Protein AF-A0A356WRU2-F1 (afdb_monomer)

Sequence (133 aa):
AHRAHASTALIADYFDAGNKMFGYLMQNEVNAVEKVMSDTERPFTAIMGGSKVSTKIELIKNLLDKVDNLILAGGMTYTFAKAGGGKIGDSIVENDKLDLANEIVDLAKEKGVNLVLATDAKLADSFSNDAKT

Foldseek 3Di:
DPDCDCVPHVVCVVDDPVPDDDDPVVVVVVVVVVCLLPPDDPQFEDEDEDQDCVVCVVVLLSVLLPHQEYEYDYQDLVLLCVLVVHDDDPGRYDVVCSVVSVVSVVSSVVSNHHYDGDPDDDDFPDPDPPTDD

pLDDT: mean 92.47, std 5.6, range [65.19, 97.94]

Solvent-accessible surface area (backbone atoms only — not comparable to full-atom values): 8054 Å² total; per-residue (Å²): 117,96,57,88,40,61,95,65,39,56,57,57,73,80,40,58,80,90,75,55,80,77,54,69,70,56,47,51,53,50,52,54,52,47,41,71,71,76,68,66,73,80,84,34,70,47,78,46,72,40,64,52,55,84,88,40,48,69,60,51,60,61,41,52,79,71,33,46,29,40,36,44,35,63,38,27,41,42,24,40,43,40,47,75,72,45,87,60,85,89,57,54,62,54,80,94,42,25,70,58,37,48,52,52,54,51,51,26,57,77,62,66,23,49,73,41,68,77,91,73,78,92,61,55,82,49,101,54,96,85,43,61,105

Secondary structure (DSSP, 8-state):
--S--IIIIIHHHTS-TTS----HHHHHHHHHHHHHHH--PSSPEEEEE-S-SGGGHHHHHHHHTT-SEEEEESTHHHHHHHHTT---TT----GGGHHHHHHHHHHHHHTT-EEE--S-----SSSSTT---

Nearest PDB structures (foldseek):
  1php-assembly1_A  TM=9.782E-01  e=1.259E-11  Geobacillus stearothermophilus
  3q3v-assembly2_B  TM=9.686E-01  e=3.563E-11  Campylobacter jejuni subsp. jejuni NCTC 11168 = ATCC 700819
  3q3v-assembly1_A  TM=9.732E-01  e=1.008E-10  Campylobacter jejuni subsp. jejuni NCTC 11168 = ATCC 700819
  7zy7-assembly2_B  TM=9.602E-01  e=1.225E-10  Chlamydomonas reinhardtii
  4fey-assembly1_A  TM=9.456E-01  e=7.088E-10  Francisella tularensis subsp. tularensis SCHU S4

Structure (mmCIF, N/CA/C/O backbone):
data_AF-A0A356WRU2-F1
#
_entry.id   AF-A0A356WRU2-F1
#
loop_
_atom_site.group_PDB
_atom_site.id
_atom_site.type_symbol
_atom_site.label_atom_id
_atom_site.label_alt_id
_atom_site.label_comp_id
_atom_site.label_asym_id
_atom_site.label_entity_id
_atom_site.label_seq_id
_atom_site.pdbx_PDB_ins_code
_atom_site.Cartn_x
_atom_site.Cartn_y
_atom_site.Cartn_z
_atom_site.occupancy
_atom_site.B_iso_or_equiv
_atom_site.auth_seq_id
_atom_site.auth_comp_id
_atom_site.auth_asym_id
_atom_site.auth_atom_id
_atom_site.pdbx_PDB_model_num
ATOM 1 N N . ALA A 1 1 ? -2.884 -1.754 21.180 1.00 66.44 1 ALA A N 1
ATOM 2 C CA . ALA A 1 1 ? -3.802 -1.708 20.023 1.00 66.44 1 ALA A CA 1
ATOM 3 C C . ALA A 1 1 ? -3.688 -2.968 19.161 1.00 66.44 1 ALA A C 1
ATOM 5 O O . ALA A 1 1 ? -4.571 -3.795 19.284 1.00 66.44 1 ALA A O 1
ATOM 6 N N . HIS A 1 2 ? -2.622 -3.193 18.370 1.00 80.12 2 HIS A N 1
ATOM 7 C CA . HIS A 1 2 ? -2.544 -4.399 17.507 1.00 80.12 2 HIS A CA 1
ATOM 8 C C . HIS A 1 2 ? -1.871 -5.639 18.139 1.00 80.12 2 HIS A C 1
ATOM 10 O O . HIS A 1 2 ? -1.966 -6.729 17.586 1.00 80.12 2 HIS A O 1
ATOM 16 N N . ARG A 1 3 ? -1.171 -5.493 19.277 1.00 81.38 3 ARG A N 1
ATOM 17 C CA . ARG A 1 3 ? -0.520 -6.605 19.999 1.00 81.38 3 ARG A CA 1
ATOM 18 C C . ARG A 1 3 ? -1.076 -6.750 21.404 1.00 81.38 3 ARG A C 1
ATOM 20 O O . ARG A 1 3 ? -1.283 -5.748 22.090 1.00 81.38 3 ARG A O 1
ATOM 27 N N . ALA A 1 4 ? -1.233 -7.993 21.843 1.00 90.25 4 ALA A N 1
ATOM 28 C CA . ALA A 1 4 ? -1.711 -8.337 23.176 1.00 90.25 4 ALA A CA 1
ATOM 29 C C . ALA A 1 4 ? -0.576 -8.295 24.219 1.00 90.25 4 ALA A C 1
ATOM 31 O O . ALA A 1 4 ? -0.143 -9.322 24.732 1.00 90.25 4 ALA A O 1
ATOM 32 N N . HIS A 1 5 ? -0.039 -7.105 24.509 1.00 94.25 5 HIS A N 1
ATOM 33 C CA . HIS A 1 5 ? 0.988 -6.933 25.547 1.00 94.25 5 HIS A CA 1
ATOM 34 C C . HIS A 1 5 ? 0.364 -6.656 26.921 1.00 94.25 5 HIS A C 1
ATOM 36 O O . HIS A 1 5 ? -0.691 -6.022 27.009 1.00 94.25 5 HIS A O 1
ATOM 42 N N . ALA A 1 6 ? 1.072 -7.037 27.993 1.00 95.31 6 ALA A N 1
ATOM 43 C CA . ALA A 1 6 ? 0.623 -6.854 29.375 1.00 95.31 6 ALA A CA 1
ATOM 44 C C . ALA A 1 6 ? 0.170 -5.415 29.677 1.00 95.31 6 ALA A C 1
ATOM 46 O O . ALA A 1 6 ? -0.936 -5.212 30.159 1.00 95.31 6 ALA A O 1
ATOM 47 N N . SER A 1 7 ? 0.975 -4.416 29.306 1.00 94.00 7 SER A N 1
ATOM 48 C CA . SER A 1 7 ? 0.726 -2.997 29.598 1.00 94.00 7 SER A CA 1
ATOM 49 C C . SER A 1 7 ? -0.320 -2.308 28.712 1.00 94.00 7 SER A C 1
ATOM 51 O O . SER A 1 7 ? -0.589 -1.131 28.922 1.00 94.00 7 SER A O 1
ATOM 53 N N . THR A 1 8 ? -0.885 -2.985 27.703 1.00 90.44 8 THR A N 1
ATOM 54 C CA . THR A 1 8 ? -1.782 -2.330 26.722 1.00 90.44 8 THR A CA 1
ATOM 55 C C . THR A 1 8 ? -3.066 -3.089 26.411 1.00 90.44 8 THR A C 1
ATOM 57 O O . THR A 1 8 ? -4.031 -2.458 25.993 1.00 90.44 8 THR A O 1
ATOM 60 N N . ALA A 1 9 ? -3.082 -4.413 26.577 1.00 90.56 9 ALA A N 1
ATOM 61 C CA . ALA A 1 9 ? -4.254 -5.249 26.335 1.00 90.56 9 ALA A CA 1
ATOM 62 C C . ALA A 1 9 ? -4.665 -5.977 27.617 1.00 90.56 9 ALA A C 1
ATOM 64 O O . ALA A 1 9 ? -5.745 -5.730 28.133 1.00 90.56 9 ALA A O 1
ATOM 65 N N . LEU A 1 10 ? -3.763 -6.783 28.190 1.00 93.56 10 LEU A N 1
ATOM 66 C CA . LEU A 1 10 ? -4.125 -7.679 29.295 1.00 93.56 10 LEU A CA 1
ATOM 67 C C . LEU A 1 10 ? -4.480 -6.923 30.575 1.00 93.56 10 LEU A C 1
ATOM 69 O O . LEU A 1 10 ? -5.418 -7.299 31.261 1.00 93.56 10 LEU A O 1
ATOM 73 N N . ILE A 1 11 ? -3.766 -5.837 30.900 1.00 94.19 11 ILE A N 1
ATOM 74 C CA . ILE A 1 11 ? -4.083 -5.028 32.084 1.00 94.19 11 ILE A CA 1
ATOM 75 C C . ILE A 1 11 ? -5.511 -4.470 32.032 1.00 94.19 11 ILE A C 1
ATOM 77 O O . ILE A 1 11 ? -6.155 -4.385 33.069 1.00 94.19 11 ILE A O 1
ATOM 81 N N . ALA A 1 12 ? -6.031 -4.152 30.840 1.00 92.81 12 ALA A N 1
ATOM 82 C CA . ALA A 1 12 ? -7.370 -3.597 30.664 1.00 92.81 12 ALA A CA 1
ATOM 83 C C . ALA A 1 12 ? -8.488 -4.619 30.946 1.00 92.81 12 ALA A C 1
ATOM 85 O O . ALA A 1 12 ? -9.616 -4.213 31.228 1.00 92.81 12 ALA A O 1
ATOM 86 N N . ASP A 1 13 ? -8.199 -5.922 30.907 1.00 93.81 13 ASP A N 1
ATOM 87 C CA . ASP A 1 13 ? -9.164 -6.980 31.239 1.00 93.81 13 ASP A CA 1
ATOM 88 C C . ASP A 1 13 ? -9.462 -7.044 32.745 1.00 93.81 13 ASP A C 1
ATOM 90 O O . ASP A 1 13 ? -10.516 -7.530 33.148 1.00 93.81 13 ASP A O 1
ATOM 94 N N . TYR A 1 14 ? -8.572 -6.495 33.579 1.00 96.38 14 TYR A N 1
ATOM 95 C CA . TYR A 1 14 ? -8.721 -6.449 35.038 1.00 96.38 14 TYR A CA 1
ATOM 96 C C . TYR A 1 14 ? -9.478 -5.211 35.544 1.00 96.38 14 TYR A C 1
ATOM 98 O O . TYR A 1 14 ? -9.661 -5.060 36.750 1.00 96.38 14 TYR A O 1
ATOM 106 N N . PHE A 1 15 ? -9.931 -4.336 34.642 1.00 96.38 15 PHE A N 1
ATOM 107 C CA . PHE A 1 15 ? -10.780 -3.189 34.962 1.00 96.38 15 PHE A CA 1
ATOM 108 C C . PHE A 1 15 ? -12.151 -3.360 34.303 1.00 96.38 15 PHE A C 1
ATOM 110 O O . PHE A 1 15 ? -12.268 -3.821 33.157 1.00 96.38 15 PHE A O 1
ATOM 117 N N . ASP A 1 16 ? -13.203 -2.962 35.018 1.00 96.19 16 ASP A N 1
ATOM 118 C CA . ASP A 1 16 ? -14.540 -2.848 34.441 1.00 96.19 16 ASP A CA 1
ATOM 119 C C . ASP A 1 16 ? -14.584 -1.744 33.362 1.00 96.19 16 ASP A C 1
ATOM 121 O O . ASP A 1 16 ? -13.638 -0.977 33.172 1.00 96.19 16 ASP A O 1
ATOM 125 N N . ALA A 1 17 ? -15.680 -1.674 32.604 1.00 92.38 17 ALA A N 1
ATOM 126 C CA . ALA A 1 17 ? -15.803 -0.716 31.504 1.00 92.38 17 ALA A CA 1
ATOM 127 C C . ALA A 1 17 ? -15.797 0.757 31.962 1.00 92.38 17 ALA A C 1
ATOM 129 O O . ALA A 1 17 ? -15.440 1.625 31.173 1.00 92.38 17 ALA A O 1
ATOM 130 N N . GLY A 1 18 ? -16.179 1.042 33.212 1.00 95.44 18 GLY A N 1
ATOM 131 C CA . GLY A 1 18 ? -16.195 2.400 33.763 1.00 95.44 18 GLY A CA 1
ATOM 132 C C . GLY A 1 18 ? -14.822 2.893 34.225 1.00 95.44 18 GLY A C 1
ATOM 133 O O . GLY A 1 18 ? -14.594 4.098 34.268 1.00 95.44 18 GLY A O 1
ATOM 134 N N . ASN A 1 19 ? -13.901 1.976 34.534 1.00 95.94 19 ASN A N 1
ATOM 135 C CA . ASN A 1 19 ? -12.564 2.279 35.049 1.00 95.94 19 ASN A CA 1
ATOM 136 C C . ASN A 1 19 ? -11.446 2.023 34.026 1.00 95.94 19 ASN A C 1
ATOM 138 O O . ASN A 1 19 ? -10.272 1.932 34.389 1.00 95.94 19 ASN A O 1
ATOM 142 N N . LYS A 1 20 ? -11.786 1.928 32.737 1.00 95.31 20 LYS A N 1
ATOM 143 C CA . LYS A 1 20 ? -10.817 1.906 31.638 1.00 95.31 20 LYS A CA 1
ATOM 144 C C . LYS A 1 20 ? -11.294 2.765 30.485 1.00 95.31 20 LYS A C 1
ATOM 146 O O . LYS A 1 20 ? -12.469 2.769 30.136 1.00 95.31 20 LYS A O 1
ATOM 151 N N . MET A 1 21 ? -10.365 3.478 29.867 1.00 93.06 21 MET A N 1
ATOM 152 C CA . MET A 1 21 ? -10.676 4.345 28.741 1.00 93.06 21 MET A CA 1
ATOM 153 C C . MET A 1 21 ? -9.472 4.513 27.832 1.00 93.06 21 MET A C 1
ATOM 155 O O . MET A 1 21 ? -8.321 4.330 28.236 1.00 93.06 21 MET A O 1
ATOM 159 N N . PHE A 1 22 ? -9.749 4.918 26.602 1.00 93.00 22 PHE A N 1
ATOM 160 C CA . PHE A 1 22 ? -8.721 5.443 25.730 1.00 93.00 22 PHE A CA 1
ATOM 161 C C . PHE A 1 22 ? -8.416 6.897 26.081 1.00 93.00 22 PHE A C 1
ATOM 163 O O . PHE A 1 22 ? -9.321 7.701 26.291 1.00 93.00 22 PHE A O 1
ATOM 170 N N . GLY A 1 23 ? -7.130 7.244 26.117 1.00 94.56 23 GLY A N 1
ATOM 171 C CA . GLY A 1 23 ? -6.717 8.644 26.155 1.00 94.56 23 GLY A CA 1
ATOM 172 C C . GLY A 1 23 ? -6.995 9.346 24.822 1.00 94.56 23 GLY A C 1
ATOM 173 O O . GLY A 1 23 ? -7.133 8.695 23.784 1.00 94.56 23 GLY A O 1
ATOM 174 N N . TYR A 1 24 ? -7.002 10.680 24.835 1.00 96.62 24 TYR A N 1
ATOM 175 C CA . TYR A 1 24 ? -7.370 11.501 23.673 1.00 96.62 24 TYR A CA 1
ATOM 176 C C . TYR A 1 24 ? -6.556 11.212 22.409 1.00 96.62 24 TYR A C 1
ATOM 178 O O . TYR A 1 24 ? -7.108 11.203 21.316 1.00 96.62 24 TYR A O 1
ATOM 186 N N . LEU A 1 25 ? -5.253 10.941 22.539 1.00 95.31 25 LEU A N 1
ATOM 187 C CA . LEU A 1 25 ? -4.412 10.646 21.377 1.00 95.31 25 LEU A CA 1
ATOM 188 C C . LEU A 1 25 ? -4.848 9.355 20.671 1.00 95.31 25 LEU A C 1
ATOM 190 O O . LEU A 1 25 ? -4.999 9.345 19.454 1.00 95.31 25 LEU A O 1
ATOM 194 N N . MET A 1 26 ? -5.105 8.299 21.446 1.00 93.69 26 MET A N 1
ATOM 195 C CA . MET A 1 26 ? -5.598 7.023 20.922 1.00 93.69 26 MET A CA 1
ATOM 196 C C . MET A 1 26 ? -6.980 7.224 20.293 1.00 93.69 26 MET A C 1
ATOM 198 O O . MET A 1 26 ? -7.221 6.802 19.168 1.00 93.69 26 MET A O 1
ATOM 202 N N . GLN A 1 27 ? -7.881 7.919 20.998 1.00 93.12 27 GLN A N 1
ATOM 203 C CA . GLN A 1 27 ? -9.224 8.204 20.493 1.00 93.12 27 GLN A CA 1
ATOM 204 C C . GLN A 1 27 ? -9.176 8.935 19.146 1.00 93.12 27 GLN A C 1
ATOM 206 O O . GLN A 1 27 ? -9.888 8.559 18.221 1.00 93.12 27 GLN A O 1
ATOM 211 N N . ASN A 1 28 ? -8.305 9.935 19.010 1.00 94.19 28 ASN A N 1
ATOM 212 C CA . ASN A 1 28 ? 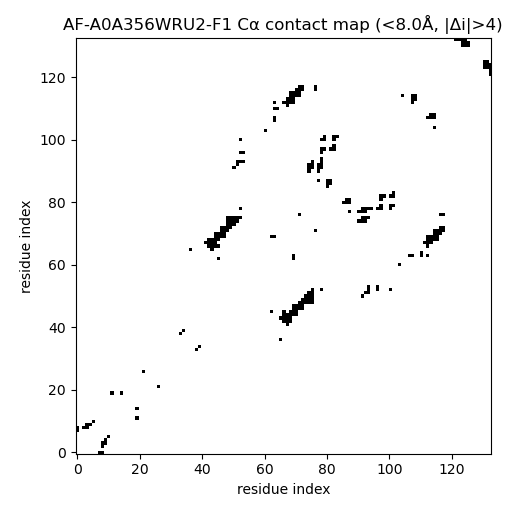-8.128 10.662 17.758 1.00 94.19 28 ASN A CA 1
ATOM 213 C C . ASN A 1 28 ? -7.603 9.762 16.631 1.00 94.19 28 ASN A C 1
ATOM 215 O O . ASN A 1 28 ? -8.050 9.904 15.496 1.00 94.19 28 ASN A O 1
ATOM 219 N N . GLU A 1 29 ? -6.690 8.834 16.930 1.00 92.75 29 GLU A N 1
ATOM 220 C CA . GLU A 1 29 ? -6.180 7.867 15.951 1.00 92.75 29 GLU A CA 1
ATOM 221 C C . GLU A 1 29 ? -7.289 6.920 15.465 1.00 92.75 29 GLU A C 1
ATOM 223 O O . GLU A 1 29 ? -7.454 6.742 14.258 1.00 92.75 29 GLU A O 1
ATOM 228 N N . VAL A 1 30 ? -8.112 6.387 16.376 1.00 90.31 30 VAL A N 1
ATOM 229 C CA . VAL A 1 30 ? -9.266 5.541 16.016 1.00 90.31 30 VAL A CA 1
ATOM 230 C C . VAL A 1 30 ? -10.291 6.318 15.201 1.00 90.31 30 VAL A C 1
ATOM 232 O O . VAL A 1 30 ? -10.664 5.860 14.126 1.00 90.31 30 VAL A O 1
ATOM 235 N N . ASN A 1 31 ? -10.670 7.521 15.635 1.00 90.25 31 ASN A N 1
ATOM 236 C CA . ASN A 1 31 ? -11.631 8.355 14.912 1.00 90.25 31 ASN A CA 1
ATOM 237 C C . ASN A 1 31 ? -11.142 8.699 13.494 1.00 90.25 31 ASN A C 1
ATOM 239 O O . ASN A 1 31 ? -11.933 8.725 12.550 1.00 90.25 31 ASN A O 1
ATOM 243 N N . ALA A 1 32 ? -9.842 8.966 13.324 1.00 87.56 32 ALA A N 1
ATOM 244 C CA . ALA A 1 32 ? -9.259 9.248 12.016 1.00 87.56 32 ALA A CA 1
ATOM 245 C C . ALA A 1 32 ? -9.338 8.027 11.088 1.00 87.56 32 ALA A C 1
ATOM 247 O O . ALA A 1 32 ? -9.722 8.168 9.927 1.00 87.56 32 ALA A O 1
ATOM 248 N N . VAL A 1 33 ? -9.021 6.832 11.598 1.00 84.81 33 VAL A N 1
ATOM 249 C CA . VAL A 1 33 ? -9.128 5.582 10.831 1.00 84.81 33 VAL A CA 1
ATOM 250 C C . VAL A 1 33 ? -10.585 5.261 10.501 1.00 84.81 33 VAL A C 1
ATOM 252 O O . VAL A 1 33 ? -10.883 4.919 9.360 1.00 84.81 33 VAL A O 1
ATOM 255 N N . GLU A 1 34 ? -11.501 5.403 11.459 1.00 84.44 34 GLU A N 1
ATOM 256 C CA . GLU A 1 34 ? -12.930 5.154 11.251 1.00 84.44 34 GLU A CA 1
ATOM 257 C C . GLU A 1 34 ? -13.504 6.063 10.168 1.00 84.44 34 GLU A C 1
ATOM 259 O O . GLU A 1 34 ? -14.135 5.561 9.241 1.00 84.44 34 GLU A O 1
ATOM 264 N N . LYS A 1 35 ? -13.203 7.366 10.208 1.00 82.75 35 LYS A N 1
ATOM 265 C CA . LYS A 1 35 ? -13.669 8.329 9.201 1.00 82.75 35 LYS A CA 1
ATOM 266 C C . LYS A 1 35 ? -13.251 7.937 7.779 1.00 82.75 35 LYS A C 1
ATOM 268 O O . LYS A 1 35 ? -14.062 7.989 6.859 1.00 82.75 35 LYS A O 1
ATOM 273 N N . VAL A 1 36 ? -12.006 7.491 7.610 1.00 79.50 36 VAL A N 1
ATOM 274 C CA . VAL A 1 36 ? -11.472 7.010 6.321 1.00 79.50 36 VAL A CA 1
ATOM 275 C C . VAL A 1 36 ? -12.119 5.684 5.888 1.00 79.50 36 VAL A C 1
ATOM 277 O O . VAL A 1 36 ? -12.130 5.342 4.708 1.00 79.50 36 VAL A O 1
ATOM 280 N N . MET A 1 37 ? -12.659 4.907 6.829 1.00 74.62 37 MET A N 1
ATOM 281 C CA . MET A 1 37 ? -13.197 3.571 6.572 1.00 74.62 37 MET A CA 1
ATOM 282 C C . MET A 1 37 ? -14.717 3.521 6.374 1.00 74.62 37 MET A C 1
ATOM 284 O O . MET A 1 37 ? -15.162 2.525 5.790 1.00 74.62 37 MET A O 1
ATOM 288 N N . SER A 1 38 ? -15.484 4.509 6.857 1.00 75.62 38 SER A N 1
ATOM 289 C CA . SER A 1 38 ? -16.960 4.495 6.878 1.00 75.62 38 SER A CA 1
ATOM 290 C C . SER A 1 38 ? -17.646 5.652 6.141 1.00 75.62 38 SER A C 1
ATOM 292 O O . SER A 1 38 ? -18.696 5.418 5.548 1.00 75.62 38 SER A O 1
ATOM 294 N N . ASP A 1 39 ? -17.085 6.864 6.152 1.00 65.19 39 ASP A N 1
ATOM 295 C CA . ASP A 1 39 ? -17.773 8.075 5.676 1.00 65.19 39 ASP A CA 1
ATOM 296 C C . ASP A 1 39 ? -16.802 8.982 4.912 1.00 65.19 39 ASP A C 1
ATOM 298 O O . ASP A 1 39 ? -16.309 9.997 5.412 1.00 65.19 39 ASP A O 1
ATOM 302 N N . THR A 1 40 ? -16.432 8.546 3.706 1.00 71.81 40 THR A N 1
ATOM 303 C CA . THR A 1 40 ? -15.503 9.295 2.856 1.00 71.81 40 THR A CA 1
ATOM 304 C C . THR A 1 40 ? -16.223 9.891 1.657 1.00 71.81 40 THR A C 1
ATOM 306 O O . THR A 1 40 ? -16.829 9.173 0.859 1.00 71.81 40 THR A O 1
ATOM 309 N N . GLU A 1 41 ? -16.127 11.215 1.522 1.00 84.31 41 GLU A N 1
ATOM 310 C CA . GLU A 1 41 ? -16.566 11.934 0.330 1.00 84.31 41 GLU A CA 1
ATOM 311 C C . GLU A 1 41 ? -15.849 11.391 -0.910 1.00 84.31 41 GLU A C 1
ATOM 313 O O . GLU A 1 41 ? -14.633 11.180 -0.909 1.00 84.31 41 GLU A O 1
ATOM 318 N N . ARG A 1 42 ? -16.614 11.153 -1.978 1.00 88.38 42 ARG A N 1
ATOM 319 C CA . ARG A 1 42 ? -16.082 10.623 -3.236 1.00 88.38 42 ARG A CA 1
ATOM 320 C C . ARG A 1 42 ? -15.731 11.758 -4.208 1.00 88.38 42 ARG A C 1
ATOM 322 O O . ARG A 1 42 ? -16.477 12.736 -4.275 1.00 88.38 42 ARG A O 1
ATOM 329 N N . PRO A 1 43 ? -14.645 11.630 -4.995 1.00 92.81 43 PRO A N 1
ATOM 330 C CA . PRO A 1 43 ? -13.815 10.433 -5.151 1.00 92.81 43 PRO A CA 1
ATOM 331 C C . PRO A 1 43 ? -12.825 10.214 -3.996 1.00 92.81 43 PRO A C 1
ATOM 333 O O . PRO A 1 43 ? -12.007 11.078 -3.680 1.00 92.81 43 PRO A O 1
ATOM 336 N N . PHE A 1 44 ? -12.842 9.015 -3.418 1.00 92.12 44 PHE A N 1
ATOM 337 C CA . PHE A 1 44 ? -11.901 8.596 -2.393 1.00 92.12 44 PHE A CA 1
ATOM 338 C C . PHE A 1 44 ? -10.651 7.999 -3.042 1.00 92.12 44 PHE A C 1
ATOM 340 O O . PHE A 1 44 ? -10.703 6.975 -3.724 1.00 92.12 44 PHE A O 1
ATOM 347 N N . THR A 1 45 ? -9.510 8.647 -2.8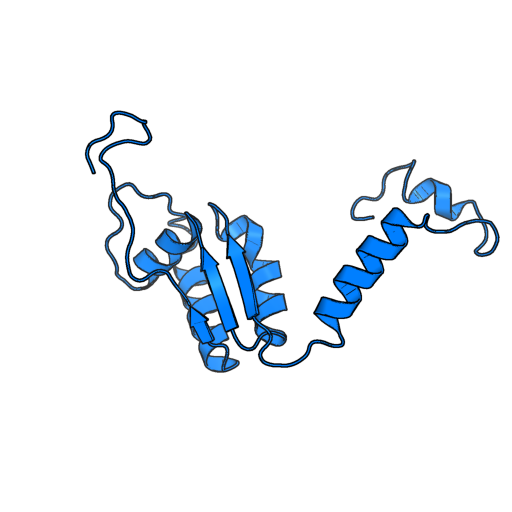18 1.00 94.38 45 THR A N 1
ATOM 348 C CA . THR A 1 45 ? -8.215 8.221 -3.354 1.00 94.38 45 THR A CA 1
ATOM 349 C C . THR A 1 45 ? -7.302 7.755 -2.232 1.00 94.38 45 THR A C 1
ATOM 351 O O . THR A 1 45 ? -7.026 8.517 -1.305 1.00 94.38 45 THR A O 1
ATOM 354 N N . ALA A 1 46 ? -6.783 6.533 -2.342 1.00 93.50 46 ALA A N 1
ATOM 355 C CA . ALA A 1 46 ? -5.714 6.048 -1.478 1.00 93.50 46 ALA A CA 1
ATOM 356 C C . ALA A 1 46 ? -4.374 6.045 -2.215 1.00 93.50 46 ALA A C 1
ATOM 358 O O . ALA A 1 46 ? -4.288 5.677 -3.386 1.00 93.50 46 ALA A O 1
ATOM 359 N N . ILE A 1 47 ? -3.314 6.414 -1.498 1.00 95.31 47 ILE A N 1
ATOM 360 C CA . ILE A 1 47 ? -1.937 6.361 -1.986 1.00 95.31 47 ILE A CA 1
ATOM 361 C C . ILE A 1 47 ? -1.172 5.393 -1.098 1.00 95.31 47 ILE A C 1
ATOM 363 O O . ILE A 1 47 ? -1.148 5.548 0.125 1.00 95.31 47 ILE A O 1
ATOM 367 N N . MET A 1 48 ? -0.524 4.405 -1.707 1.00 92.94 48 MET A N 1
ATOM 368 C CA . MET A 1 48 ? 0.288 3.436 -0.993 1.00 92.94 48 MET A CA 1
ATOM 369 C C . MET A 1 48 ? 1.681 3.339 -1.590 1.00 92.94 48 MET A C 1
ATOM 371 O O . MET A 1 48 ? 1.868 2.953 -2.739 1.00 92.94 48 MET A O 1
ATOM 375 N N . GLY A 1 49 ? 2.668 3.673 -0.765 1.00 92.38 49 GLY A N 1
ATOM 376 C CA . GLY A 1 49 ? 4.074 3.492 -1.078 1.00 92.38 49 GLY A CA 1
ATOM 377 C C . GLY A 1 49 ? 4.683 2.296 -0.353 1.00 92.38 49 GLY A C 1
ATOM 378 O O . GLY A 1 49 ? 4.166 1.804 0.655 1.00 92.38 49 GLY A O 1
ATOM 379 N N . GLY A 1 50 ? 5.845 1.872 -0.829 1.00 92.75 50 GLY A N 1
ATOM 380 C CA . GLY A 1 50 ? 6.666 0.871 -0.165 1.00 92.75 50 GLY A CA 1
ATOM 381 C C . GLY A 1 50 ? 7.664 0.243 -1.123 1.00 92.75 50 GLY A C 1
ATOM 382 O O . GLY A 1 50 ? 7.619 0.466 -2.330 1.00 92.75 50 GLY A O 1
ATOM 383 N N . SER A 1 51 ? 8.581 -0.552 -0.584 1.00 92.19 51 SER A N 1
ATOM 384 C CA . SER A 1 51 ? 9.544 -1.316 -1.382 1.00 92.19 51 SER A CA 1
ATOM 385 C C . SER A 1 51 ? 9.070 -2.730 -1.720 1.00 92.19 51 SER A C 1
ATOM 387 O O . SER A 1 51 ? 9.602 -3.333 -2.644 1.00 92.19 51 SER A O 1
ATOM 389 N N . LYS A 1 52 ? 8.086 -3.259 -0.981 1.00 91.38 52 LYS A N 1
ATOM 390 C CA . LYS A 1 52 ? 7.614 -4.646 -1.079 1.00 91.38 52 LYS A CA 1
ATOM 391 C C . LYS A 1 52 ? 6.094 -4.704 -1.152 1.00 91.38 52 LYS A C 1
ATOM 393 O O . LYS A 1 52 ? 5.418 -4.206 -0.248 1.00 91.38 52 LYS A O 1
ATOM 398 N N . VAL A 1 53 ? 5.578 -5.358 -2.188 1.00 90.19 53 VAL A N 1
ATOM 399 C CA . VAL A 1 53 ? 4.164 -5.711 -2.355 1.00 90.19 53 VAL A CA 1
ATOM 400 C C . VAL A 1 53 ? 3.715 -6.609 -1.207 1.00 90.19 53 VAL A C 1
ATOM 402 O O . VAL A 1 53 ? 2.678 -6.339 -0.608 1.00 90.19 53 VAL A O 1
ATOM 405 N N . SER A 1 54 ? 4.526 -7.608 -0.833 1.00 89.88 54 SER A N 1
ATOM 406 C CA . SER A 1 54 ? 4.180 -8.639 0.160 1.00 89.88 54 SER A CA 1
ATOM 407 C C . SER A 1 54 ? 3.706 -8.080 1.504 1.00 89.88 54 SER A C 1
ATOM 409 O O . SER A 1 54 ? 2.735 -8.558 2.083 1.00 89.88 54 SER A O 1
ATOM 411 N N . THR A 1 55 ? 4.338 -7.006 1.968 1.00 88.88 55 THR A N 1
ATOM 412 C CA . THR A 1 55 ? 4.019 -6.358 3.251 1.00 88.88 55 THR A CA 1
ATOM 413 C C . THR A 1 55 ? 2.715 -5.557 3.254 1.00 88.88 55 THR A C 1
ATOM 415 O O . THR A 1 55 ? 2.319 -5.031 4.294 1.00 88.88 55 THR A O 1
ATOM 418 N N . LYS A 1 56 ? 2.071 -5.405 2.093 1.00 89.88 56 LYS A N 1
ATOM 419 C CA . LYS A 1 56 ? 0.956 -4.479 1.871 1.00 89.88 56 LYS A CA 1
ATOM 420 C C . LYS A 1 56 ? -0.264 -5.122 1.210 1.00 89.88 56 LYS A C 1
ATOM 422 O O . LYS A 1 56 ? -1.267 -4.439 1.036 1.00 89.88 56 LYS A O 1
ATOM 427 N N . ILE A 1 57 ? -0.207 -6.413 0.882 1.00 89.06 57 ILE A N 1
ATOM 428 C CA . ILE A 1 57 ? -1.241 -7.119 0.107 1.00 89.06 57 ILE A CA 1
ATOM 429 C C . ILE A 1 57 ? -2.619 -6.991 0.754 1.00 89.06 57 ILE A C 1
ATOM 431 O O . ILE A 1 57 ? -3.567 -6.574 0.096 1.0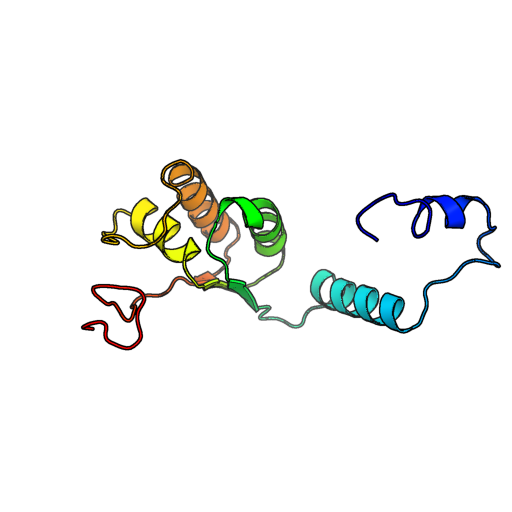0 89.06 57 ILE A O 1
ATOM 435 N N . GLU A 1 58 ? -2.730 -7.336 2.037 1.00 89.44 58 GLU A N 1
ATOM 436 C CA . GLU A 1 58 ? -4.013 -7.312 2.751 1.00 89.44 58 GLU A CA 1
ATOM 437 C C . GLU A 1 58 ? -4.604 -5.903 2.780 1.00 89.44 58 GLU A C 1
ATOM 439 O O . GLU A 1 58 ? -5.798 -5.718 2.561 1.00 89.44 58 GLU A O 1
ATOM 444 N N . LEU A 1 59 ? -3.753 -4.892 2.972 1.00 90.12 59 LEU A N 1
ATOM 445 C CA . LEU A 1 59 ? -4.179 -3.500 2.961 1.00 90.12 59 LEU A CA 1
ATOM 446 C C . LEU A 1 59 ? -4.648 -3.065 1.567 1.00 90.12 59 LEU A C 1
ATOM 448 O O . LEU A 1 59 ? -5.666 -2.393 1.465 1.00 90.12 59 LEU A O 1
ATOM 452 N N . ILE A 1 60 ? -3.948 -3.468 0.500 1.00 93.06 60 ILE A N 1
ATOM 453 C CA . ILE A 1 60 ? -4.362 -3.195 -0.884 1.00 93.06 60 ILE A CA 1
ATOM 454 C C . ILE A 1 60 ? -5.728 -3.827 -1.154 1.00 93.06 60 ILE A C 1
ATOM 456 O O . ILE A 1 60 ? -6.636 -3.122 -1.581 1.00 93.06 60 ILE A O 1
ATOM 460 N N . LYS A 1 61 ? -5.898 -5.121 -0.850 1.00 92.00 61 LYS A N 1
ATOM 461 C CA . LYS A 1 61 ? -7.166 -5.838 -1.062 1.00 92.00 61 LYS A CA 1
ATOM 462 C C . LYS A 1 61 ? -8.323 -5.162 -0.320 1.00 92.00 61 LYS A C 1
ATOM 464 O O . LYS A 1 61 ? -9.340 -4.878 -0.939 1.00 92.00 61 LYS A O 1
ATOM 469 N N . ASN A 1 62 ? -8.124 -4.801 0.948 1.00 89.75 62 ASN A N 1
ATOM 470 C CA . ASN A 1 62 ? -9.134 -4.101 1.747 1.00 89.75 62 ASN A CA 1
ATOM 471 C C . ASN A 1 62 ? -9.476 -2.700 1.212 1.00 89.75 62 ASN A C 1
ATOM 473 O O . ASN A 1 62 ? -10.606 -2.241 1.370 1.00 89.75 62 ASN A O 1
ATOM 477 N N . LEU A 1 63 ? -8.508 -1.989 0.625 1.00 91.19 63 LEU A N 1
ATOM 478 C CA . LEU A 1 63 ? -8.740 -0.658 0.060 1.00 91.19 63 LEU A CA 1
ATOM 479 C C . LEU A 1 63 ? -9.468 -0.716 -1.279 1.00 91.19 63 LEU A C 1
ATOM 481 O O . LEU A 1 63 ? -10.282 0.165 -1.539 1.00 91.19 63 LEU A O 1
ATOM 485 N N . LEU A 1 64 ? -9.226 -1.744 -2.099 1.00 93.69 64 LEU A N 1
ATOM 486 C CA . LEU A 1 64 ? -9.913 -1.921 -3.382 1.00 93.69 64 LEU A CA 1
ATOM 487 C C . LEU A 1 64 ? -11.440 -2.040 -3.229 1.00 93.69 64 LEU A C 1
ATOM 489 O O . LEU A 1 64 ? -12.167 -1.735 -4.164 1.00 93.69 64 LEU A O 1
ATOM 493 N N . ASP A 1 65 ? -11.938 -2.435 -2.057 1.00 90.94 65 ASP A N 1
ATOM 494 C CA . ASP A 1 65 ? -13.376 -2.458 -1.754 1.00 90.94 65 ASP A CA 1
ATOM 495 C C . ASP A 1 65 ? -13.972 -1.080 -1.424 1.00 90.94 65 ASP A C 1
ATOM 497 O O . ASP A 1 65 ? -15.188 -0.944 -1.285 1.00 90.94 65 ASP A O 1
ATOM 501 N N . LYS A 1 66 ? -13.133 -0.058 -1.232 1.00 89.38 66 LYS A N 1
ATOM 502 C CA . LYS A 1 66 ? -13.543 1.225 -0.646 1.00 89.38 66 LYS A CA 1
ATOM 503 C C . LYS A 1 66 ? -13.247 2.422 -1.536 1.00 89.38 66 LYS A C 1
ATOM 505 O O . LYS A 1 66 ? -14.063 3.345 -1.591 1.00 89.38 66 LYS A O 1
ATOM 510 N N . VAL A 1 67 ? -12.090 2.423 -2.191 1.00 93.44 67 VAL A N 1
ATOM 511 C CA . VAL A 1 67 ? -11.547 3.584 -2.909 1.00 93.44 67 VAL A CA 1
ATOM 512 C C . VAL A 1 67 ? -12.051 3.644 -4.347 1.00 93.44 67 VAL A C 1
ATOM 514 O O . VAL A 1 67 ? -12.306 2.618 -4.961 1.00 93.44 67 VAL A O 1
ATOM 517 N N . ASP A 1 68 ? -12.150 4.850 -4.898 1.00 95.38 68 ASP A N 1
ATOM 518 C CA . ASP A 1 68 ? -12.363 5.063 -6.334 1.00 95.38 68 ASP A CA 1
ATOM 519 C C . ASP A 1 68 ? -11.031 5.005 -7.095 1.00 95.38 68 ASP A C 1
ATOM 521 O O . ASP A 1 68 ? -10.952 4.479 -8.203 1.00 95.38 68 ASP A O 1
ATOM 525 N N . ASN A 1 69 ? -9.959 5.517 -6.477 1.00 96.94 69 ASN A N 1
ATOM 526 C CA . ASN A 1 69 ? -8.613 5.515 -7.043 1.00 96.94 69 ASN A CA 1
ATOM 527 C C . ASN A 1 69 ? -7.612 4.899 -6.057 1.00 96.94 69 ASN A C 1
ATOM 529 O O . ASN A 1 69 ? -7.594 5.250 -4.873 1.00 96.94 69 ASN A O 1
ATOM 533 N N . LEU A 1 70 ? -6.721 4.047 -6.562 1.00 96.81 70 LEU A N 1
ATOM 534 C CA . LEU A 1 70 ? -5.586 3.517 -5.810 1.00 96.81 70 LEU A CA 1
ATOM 535 C C . LEU A 1 70 ? -4.289 3.867 -6.535 1.00 96.81 70 LEU A C 1
ATOM 537 O O . LEU A 1 70 ? -4.054 3.398 -7.642 1.00 96.81 70 LEU A O 1
ATOM 541 N N . ILE A 1 71 ? -3.426 4.654 -5.900 1.00 97.19 71 ILE A N 1
ATOM 542 C CA . ILE A 1 71 ? -2.104 5.000 -6.430 1.00 97.19 71 ILE A CA 1
ATOM 543 C C . ILE A 1 71 ? -1.059 4.146 -5.719 1.00 97.19 71 ILE A C 1
ATOM 545 O O . ILE A 1 71 ? -0.893 4.263 -4.503 1.00 97.19 71 ILE A O 1
ATOM 549 N N . LEU A 1 72 ? -0.331 3.313 -6.462 1.00 95.88 72 LEU A N 1
ATOM 550 C CA . LEU A 1 72 ? 0.822 2.590 -5.923 1.00 95.88 72 LEU A CA 1
ATOM 551 C C . LEU A 1 72 ? 2.112 3.329 -6.280 1.00 95.88 72 LEU A C 1
ATOM 553 O O . LEU A 1 72 ? 2.318 3.724 -7.426 1.00 95.88 72 LEU A O 1
ATOM 557 N N . ALA A 1 73 ? 2.987 3.508 -5.294 1.00 94.69 73 ALA A N 1
ATOM 558 C CA . ALA A 1 73 ? 4.207 4.299 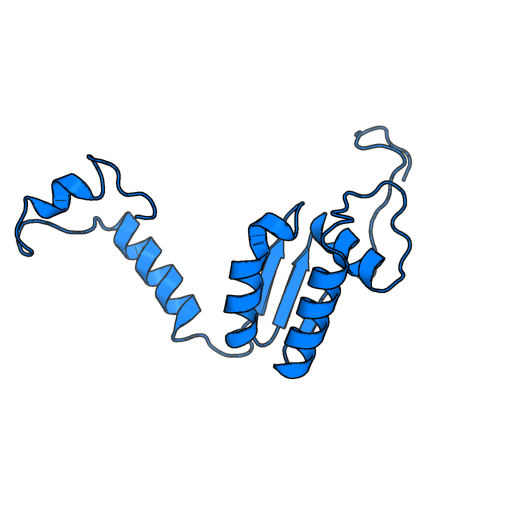-5.411 1.00 94.69 73 ALA A CA 1
ATOM 559 C C . ALA A 1 73 ? 5.437 3.582 -4.828 1.00 94.69 73 ALA A C 1
ATOM 561 O O . ALA A 1 73 ? 5.341 2.634 -4.046 1.00 94.69 73 ALA A O 1
ATOM 562 N N . GLY A 1 74 ? 6.626 4.073 -5.177 1.00 93.25 74 GLY A N 1
ATOM 563 C CA . GLY A 1 74 ? 7.895 3.531 -4.689 1.00 93.25 74 GLY A CA 1
ATOM 564 C C . GLY A 1 74 ? 8.265 2.187 -5.319 1.00 93.25 74 GLY A C 1
ATOM 565 O O . GLY A 1 74 ? 7.735 1.797 -6.357 1.00 93.25 74 GLY A O 1
ATOM 566 N N . GLY A 1 75 ? 9.198 1.474 -4.686 1.00 92.81 75 GLY A N 1
ATOM 567 C CA . GLY A 1 75 ? 9.806 0.262 -5.240 1.00 92.81 75 GLY A CA 1
ATOM 568 C C . GLY A 1 75 ? 8.827 -0.868 -5.569 1.00 92.81 75 GLY A C 1
ATOM 569 O O . GLY A 1 75 ? 9.053 -1.623 -6.508 1.00 92.81 75 GLY A O 1
ATOM 570 N N . MET A 1 76 ? 7.700 -0.958 -4.859 1.00 93.56 76 MET A N 1
ATOM 571 C CA . MET A 1 76 ? 6.702 -1.996 -5.117 1.00 93.56 76 MET A CA 1
ATOM 572 C C . MET A 1 76 ? 6.117 -1.913 -6.537 1.00 93.56 76 MET A C 1
ATOM 574 O O . MET A 1 76 ? 5.778 -2.947 -7.108 1.00 93.56 76 MET A O 1
ATOM 578 N N . THR A 1 77 ? 6.074 -0.715 -7.137 1.00 94.69 77 THR A N 1
ATOM 579 C CA . THR A 1 77 ? 5.575 -0.492 -8.507 1.00 94.69 77 THR A CA 1
ATOM 580 C C . THR A 1 77 ? 6.357 -1.273 -9.560 1.00 94.69 77 THR A C 1
ATOM 582 O O . THR A 1 77 ? 5.765 -1.731 -10.531 1.00 94.69 77 THR A O 1
ATOM 585 N N . TYR A 1 78 ? 7.651 -1.528 -9.346 1.00 95.75 78 TYR A N 1
ATOM 586 C CA . TYR A 1 78 ? 8.468 -2.301 -10.282 1.00 95.75 78 TYR A CA 1
ATOM 587 C C . TYR A 1 78 ? 8.063 -3.777 -10.343 1.00 95.75 78 TYR A C 1
ATOM 589 O O . TYR A 1 78 ? 8.213 -4.412 -11.384 1.00 95.75 78 TYR A O 1
ATOM 597 N N . THR A 1 79 ? 7.482 -4.318 -9.267 1.00 95.88 79 THR A N 1
ATOM 598 C CA . THR A 1 79 ? 6.904 -5.671 -9.290 1.00 95.88 79 THR A CA 1
ATOM 599 C C . THR A 1 79 ? 5.680 -5.714 -10.204 1.00 95.88 79 THR A C 1
ATOM 601 O O . THR A 1 79 ? 5.580 -6.617 -11.028 1.00 95.88 79 THR A O 1
ATOM 604 N N . PHE A 1 80 ? 4.813 -4.697 -10.154 1.00 95.50 80 PHE A N 1
ATOM 605 C CA . PHE A 1 80 ? 3.674 -4.563 -11.073 1.00 95.50 80 PHE A CA 1
ATOM 606 C C . PHE A 1 80 ? 4.121 -4.315 -12.517 1.00 95.50 80 PHE A C 1
ATOM 608 O O . PHE A 1 80 ? 3.636 -4.975 -13.433 1.00 95.50 80 PHE A O 1
ATOM 615 N N . ALA A 1 81 ? 5.088 -3.417 -12.727 1.00 95.31 81 ALA A N 1
ATOM 616 C CA . ALA A 1 81 ? 5.625 -3.127 -14.053 1.00 95.31 81 ALA A CA 1
ATOM 617 C C . ALA A 1 81 ? 6.226 -4.383 -14.701 1.00 95.31 81 ALA A C 1
ATOM 619 O O . ALA A 1 81 ? 5.955 -4.667 -15.866 1.00 95.31 81 ALA A O 1
ATOM 620 N N . LYS A 1 82 ? 6.996 -5.172 -13.940 1.00 96.19 82 LYS A N 1
ATOM 621 C CA . LYS A 1 82 ? 7.556 -6.441 -14.417 1.00 96.19 82 LYS A CA 1
ATOM 622 C C . LYS A 1 82 ? 6.479 -7.503 -14.654 1.00 96.19 82 LYS A C 1
ATOM 624 O O . LYS A 1 82 ? 6.563 -8.220 -15.646 1.00 96.19 82 LYS A O 1
ATOM 629 N N . ALA A 1 83 ? 5.469 -7.592 -13.786 1.00 95.81 83 ALA A N 1
ATOM 630 C CA . ALA A 1 83 ? 4.355 -8.532 -13.937 1.00 95.81 83 ALA A CA 1
ATOM 631 C C . ALA A 1 83 ? 3.538 -8.275 -15.216 1.00 95.81 83 ALA A C 1
ATOM 633 O O . ALA A 1 83 ? 3.155 -9.225 -15.895 1.00 95.81 83 ALA A O 1
ATOM 634 N N . GLY A 1 84 ? 3.383 -7.004 -15.606 1.00 93.25 84 GLY A N 1
ATOM 635 C CA . GLY A 1 84 ? 2.791 -6.584 -16.881 1.00 93.25 84 GLY A CA 1
ATOM 636 C C . GLY A 1 84 ? 3.700 -6.745 -18.110 1.00 93.25 84 GLY A C 1
ATOM 637 O O . GLY A 1 84 ? 3.380 -6.219 -19.174 1.00 93.25 84 GLY A O 1
ATOM 638 N N . GLY A 1 85 ? 4.846 -7.425 -17.983 1.00 94.06 85 GLY A N 1
ATOM 639 C CA . GLY A 1 85 ? 5.801 -7.658 -19.075 1.00 94.06 85 GLY A CA 1
ATOM 640 C C . GLY A 1 85 ? 6.817 -6.532 -19.305 1.00 94.06 85 GLY A C 1
ATOM 641 O O . GLY A 1 85 ? 7.573 -6.570 -20.279 1.00 94.06 85 GLY A O 1
ATOM 642 N N . GLY A 1 86 ? 6.863 -5.529 -18.426 1.00 93.56 86 GLY A N 1
ATOM 643 C CA . GLY A 1 86 ? 7.820 -4.429 -18.485 1.00 93.56 86 GLY A CA 1
ATOM 644 C C . GLY A 1 86 ? 9.249 -4.829 -18.098 1.00 93.56 86 GLY A C 1
ATOM 645 O O . GLY A 1 86 ? 9.502 -5.842 -17.443 1.00 93.56 86 GLY A O 1
ATOM 646 N N . LYS A 1 87 ? 10.213 -3.988 -18.486 1.00 93.94 87 LYS A N 1
ATOM 647 C CA . LYS A 1 87 ? 11.631 -4.119 -18.117 1.00 93.94 87 LYS A CA 1
ATOM 648 C C . LYS A 1 87 ? 11.968 -3.100 -17.034 1.00 93.94 87 LYS A C 1
ATOM 650 O O . LYS A 1 87 ? 11.678 -1.923 -17.204 1.00 93.94 87 LYS A O 1
ATOM 655 N N . ILE A 1 88 ? 12.606 -3.551 -15.956 1.00 94.94 88 ILE A N 1
ATOM 656 C CA . ILE A 1 88 ? 12.865 -2.723 -14.763 1.00 94.94 88 ILE A CA 1
ATOM 657 C C . ILE A 1 88 ? 14.357 -2.561 -14.419 1.00 94.94 88 ILE A C 1
ATOM 659 O O . ILE A 1 88 ? 14.687 -1.937 -13.413 1.00 94.94 88 ILE A O 1
ATOM 663 N N . GLY A 1 89 ? 15.263 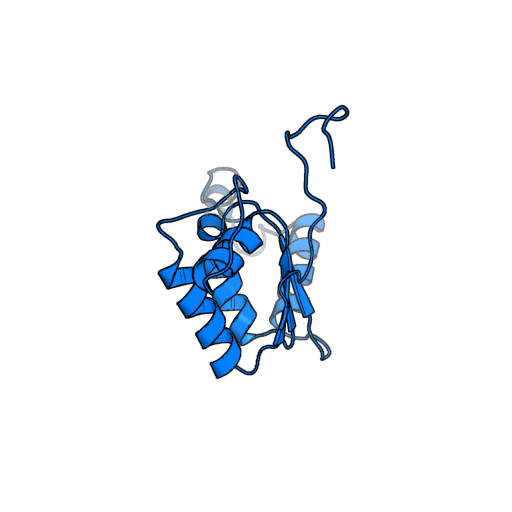-3.135 -15.219 1.00 94.31 89 GLY A N 1
ATOM 664 C CA . GLY A 1 89 ? 16.694 -3.192 -14.893 1.00 94.31 89 GLY A CA 1
ATOM 665 C C . GLY A 1 89 ? 16.942 -3.851 -13.532 1.00 94.31 89 GLY A C 1
ATOM 666 O O . GLY A 1 89 ? 16.318 -4.867 -13.222 1.00 94.31 89 GLY A O 1
ATOM 667 N N . ASP A 1 90 ? 17.789 -3.221 -12.718 1.00 94.38 90 ASP A N 1
ATOM 668 C CA . ASP A 1 90 ? 18.152 -3.678 -11.367 1.00 94.38 90 ASP A CA 1
ATOM 669 C C . ASP A 1 90 ? 17.241 -3.101 -10.267 1.00 94.38 90 ASP A C 1
ATOM 671 O O . ASP A 1 90 ? 17.575 -3.117 -9.080 1.00 94.38 90 ASP A O 1
ATOM 675 N N . SER A 1 91 ? 16.075 -2.570 -10.645 1.00 95.62 91 SER A N 1
ATOM 676 C CA . SER A 1 91 ? 15.119 -2.025 -9.683 1.00 95.62 91 SER A CA 1
ATOM 677 C C . SER A 1 91 ? 14.598 -3.106 -8.729 1.00 95.62 91 SER A C 1
ATOM 679 O O . SER A 1 91 ? 14.436 -4.271 -9.098 1.00 95.62 91 SER A O 1
ATOM 681 N N . ILE A 1 92 ? 14.290 -2.704 -7.492 1.00 95.06 92 ILE A N 1
ATOM 682 C CA . ILE A 1 92 ? 13.777 -3.605 -6.451 1.00 95.06 92 ILE A CA 1
ATOM 683 C C . ILE A 1 92 ? 12.501 -4.326 -6.904 1.00 95.06 92 ILE A C 1
ATOM 685 O O . ILE A 1 92 ? 11.543 -3.696 -7.339 1.00 95.06 92 ILE A O 1
ATOM 689 N N . VAL A 1 93 ? 12.484 -5.655 -6.792 1.00 96.19 93 VAL A N 1
ATOM 690 C CA . VAL A 1 93 ? 11.375 -6.488 -7.269 1.00 96.19 93 VAL A CA 1
ATOM 691 C C . VAL A 1 93 ? 11.205 -7.747 -6.427 1.00 96.19 93 VAL A C 1
ATOM 693 O O . VAL A 1 93 ? 12.182 -8.378 -6.026 1.00 96.19 93 VAL A O 1
ATOM 696 N N . GLU A 1 94 ? 9.954 -8.141 -6.198 1.00 96.81 94 GLU A N 1
ATOM 697 C CA . GLU A 1 94 ? 9.595 -9.429 -5.598 1.00 96.81 94 GLU A CA 1
ATOM 698 C C . GLU A 1 94 ? 9.184 -10.406 -6.709 1.00 96.81 94 GLU A C 1
ATOM 700 O O . GLU A 1 94 ? 8.018 -10.489 -7.092 1.00 96.81 94 GLU A O 1
ATOM 705 N N . ASN A 1 95 ? 10.160 -11.126 -7.279 1.00 95.62 95 ASN A N 1
ATOM 706 C CA . ASN A 1 95 ? 9.923 -12.027 -8.422 1.00 95.62 95 ASN A CA 1
ATOM 707 C C . ASN A 1 95 ? 8.927 -13.159 -8.114 1.00 95.62 95 ASN A C 1
ATOM 709 O O . ASN A 1 95 ? 8.267 -13.656 -9.017 1.00 95.62 95 ASN A O 1
ATOM 713 N N . ASP A 1 96 ? 8.800 -13.558 -6.851 1.00 95.44 96 ASP A N 1
ATOM 714 C CA . ASP A 1 96 ? 7.850 -14.569 -6.380 1.00 95.44 96 ASP A CA 1
ATOM 715 C C . ASP A 1 96 ? 6.426 -14.015 -6.169 1.00 95.44 96 ASP A C 1
ATOM 717 O O . ASP A 1 96 ? 5.545 -14.735 -5.699 1.00 95.44 96 ASP A O 1
ATOM 721 N N . LYS A 1 97 ? 6.195 -12.730 -6.474 1.00 95.38 97 LYS A N 1
ATOM 722 C CA . LYS A 1 97 ? 4.911 -12.028 -6.306 1.00 95.38 97 LYS A CA 1
ATOM 723 C C . LYS A 1 97 ? 4.367 -11.429 -7.606 1.00 95.38 97 LYS A C 1
ATOM 725 O O . LYS A 1 97 ? 3.434 -10.633 -7.552 1.00 95.38 97 LYS A O 1
ATOM 730 N N . LEU A 1 98 ? 4.908 -11.807 -8.767 1.00 96.06 98 LEU A N 1
ATOM 731 C CA . LEU A 1 98 ? 4.437 -11.301 -10.064 1.00 96.06 98 LEU A CA 1
ATOM 732 C C . LEU A 1 98 ? 2.992 -11.728 -10.361 1.00 96.06 98 LEU A C 1
ATOM 734 O O . LEU A 1 98 ? 2.177 -10.888 -10.730 1.00 96.06 98 LEU A O 1
ATOM 738 N N . ASP A 1 99 ? 2.650 -12.994 -10.112 1.00 95.56 99 ASP A N 1
ATOM 739 C CA . ASP A 1 99 ? 1.280 -13.494 -10.302 1.00 95.56 99 ASP A CA 1
ATOM 740 C C . ASP A 1 99 ? 0.285 -12.753 -9.406 1.00 95.56 99 ASP A C 1
ATOM 742 O O . ASP A 1 99 ? -0.785 -12.341 -9.844 1.00 95.56 99 ASP A O 1
ATOM 746 N N . LEU A 1 100 ? 0.685 -12.496 -8.160 1.00 93.56 100 LEU A N 1
ATOM 747 C CA . LEU A 1 100 ? -0.120 -11.729 -7.219 1.00 93.56 100 LEU A CA 1
ATOM 748 C C . LEU A 1 100 ? -0.297 -10.267 -7.657 1.00 93.56 100 LEU A C 1
ATOM 750 O O . LEU A 1 100 ? -1.359 -9.683 -7.456 1.00 93.56 100 LEU A O 1
ATOM 754 N N . ALA A 1 101 ? 0.736 -9.651 -8.233 1.00 94.94 101 ALA A N 1
ATOM 755 C CA . ALA A 1 101 ? 0.631 -8.298 -8.764 1.00 94.94 101 ALA A CA 1
ATOM 756 C C . ALA A 1 101 ? -0.400 -8.233 -9.906 1.00 94.94 101 ALA A C 1
ATOM 758 O O . ALA A 1 101 ? -1.206 -7.304 -9.936 1.00 94.94 101 ALA A O 1
ATOM 759 N N . ASN A 1 102 ? -0.430 -9.244 -10.781 1.00 95.44 102 ASN A N 1
ATOM 760 C CA . ASN A 1 102 ? -1.450 -9.374 -11.825 1.00 95.44 102 ASN A CA 1
ATOM 761 C C . ASN A 1 102 ? -2.854 -9.599 -11.237 1.00 95.44 102 ASN A C 1
ATOM 763 O O . ASN A 1 102 ? -3.788 -8.915 -11.644 1.00 95.44 102 ASN A O 1
ATOM 767 N N . GLU A 1 103 ? -2.993 -10.456 -10.217 1.00 95.44 103 GLU A N 1
ATOM 768 C CA . GLU A 1 103 ? -4.264 -10.661 -9.500 1.00 95.44 103 GLU A CA 1
ATOM 769 C C . GLU A 1 103 ? -4.817 -9.340 -8.940 1.00 95.44 103 GLU A C 1
ATOM 771 O O . GLU A 1 103 ? -6.000 -9.050 -9.081 1.00 95.44 103 GLU A O 1
ATOM 776 N N . ILE A 1 104 ? -3.962 -8.502 -8.344 1.00 95.25 104 ILE A N 1
ATOM 777 C CA . ILE A 1 104 ? -4.361 -7.187 -7.817 1.00 95.25 104 ILE A CA 1
ATOM 778 C C . ILE A 1 104 ? -4.825 -6.250 -8.939 1.00 95.25 104 ILE A C 1
ATOM 780 O O . ILE A 1 104 ? -5.806 -5.527 -8.760 1.00 95.25 104 ILE A O 1
ATOM 784 N N . VAL A 1 105 ? -4.133 -6.242 -10.083 1.00 96.12 105 VAL A N 1
ATOM 785 C CA . VAL A 1 105 ? -4.517 -5.427 -11.247 1.00 96.12 105 VAL A CA 1
ATOM 786 C C . VAL A 1 105 ? -5.886 -5.851 -11.773 1.00 96.12 105 VAL A C 1
ATOM 788 O O . VAL A 1 105 ? -6.719 -4.996 -12.074 1.00 96.12 105 VAL A O 1
ATOM 791 N N . ASP A 1 106 ? -6.141 -7.152 -11.864 1.00 96.88 106 ASP A N 1
ATOM 792 C CA . ASP A 1 106 ? -7.416 -7.667 -12.354 1.00 96.88 106 ASP A CA 1
ATOM 793 C C . ASP A 1 106 ? -8.548 -7.446 -11.347 1.00 96.88 106 ASP A C 1
ATOM 795 O O . ASP A 1 106 ? -9.629 -7.009 -11.740 1.00 96.88 106 ASP A O 1
ATOM 799 N N . LEU A 1 107 ? -8.278 -7.605 -10.049 1.00 96.44 107 LEU A N 1
ATOM 800 C CA . LEU A 1 107 ? -9.230 -7.285 -8.986 1.00 96.44 107 LEU A CA 1
ATOM 801 C C . LEU A 1 107 ? -9.608 -5.796 -8.982 1.00 96.44 107 LEU A C 1
ATOM 803 O O . LEU A 1 107 ? -10.769 -5.451 -8.764 1.00 96.44 107 LEU A O 1
ATOM 807 N N . ALA A 1 108 ? -8.648 -4.903 -9.238 1.00 97.25 108 ALA A N 1
ATOM 808 C CA . ALA A 1 108 ? -8.923 -3.474 -9.356 1.00 97.25 108 ALA A CA 1
ATOM 809 C C . ALA A 1 108 ? -9.851 -3.174 -10.543 1.00 97.25 108 ALA A C 1
ATOM 811 O O . ALA A 1 108 ? -10.817 -2.430 -10.382 1.00 97.25 108 ALA A O 1
ATOM 812 N N . LYS A 1 109 ? -9.617 -3.805 -11.705 1.00 96.81 109 LYS A N 1
ATOM 813 C CA . LYS A 1 109 ? -10.510 -3.688 -12.872 1.00 96.81 109 LYS A CA 1
ATOM 814 C C . LYS A 1 109 ? -11.909 -4.221 -12.571 1.00 96.81 109 LYS A C 1
ATOM 816 O O . LYS A 1 109 ? -12.883 -3.557 -12.906 1.00 96.81 109 LYS A O 1
ATOM 821 N N . GLU A 1 110 ? -12.008 -5.391 -11.938 1.00 97.75 110 GLU A N 1
ATOM 822 C CA . GLU A 1 110 ? -13.283 -6.014 -11.561 1.00 97.75 110 GLU A CA 1
ATOM 823 C C . GLU A 1 110 ? -14.109 -5.092 -10.655 1.00 97.75 110 GLU A C 1
ATOM 825 O O . GLU A 1 110 ? -15.307 -4.916 -10.865 1.00 97.75 110 GLU A O 1
ATOM 830 N N . LYS A 1 111 ? -13.455 -4.453 -9.681 1.00 96.56 111 LYS A N 1
ATOM 831 C CA . LYS A 1 111 ? -14.096 -3.531 -8.735 1.00 96.56 111 LYS A CA 1
ATOM 832 C C . LYS A 1 111 ? -14.312 -2.121 -9.290 1.00 96.56 111 LYS A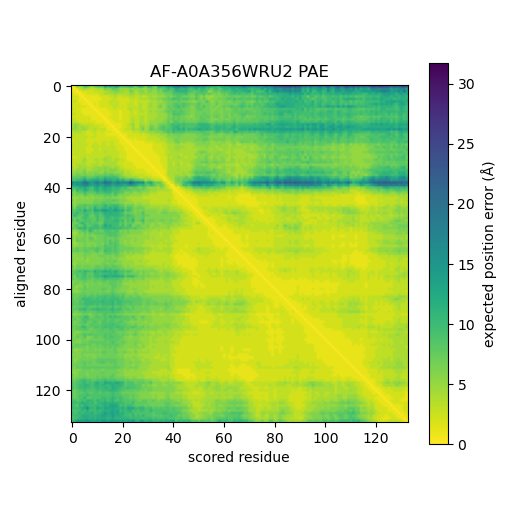 C 1
ATOM 834 O O . LYS A 1 111 ? -14.849 -1.275 -8.583 1.00 96.56 111 LYS A O 1
ATOM 839 N N . GLY A 1 112 ? -13.902 -1.852 -10.530 1.00 96.94 112 GLY A N 1
ATOM 840 C CA . GLY A 1 112 ? -13.994 -0.520 -11.131 1.00 96.94 112 GLY A CA 1
ATOM 841 C C . GLY A 1 112 ? -13.087 0.521 -10.465 1.00 96.94 112 GLY A C 1
ATOM 842 O O . GLY A 1 112 ? -13.339 1.716 -10.597 1.00 96.94 112 GLY A O 1
ATOM 843 N N . VAL A 1 113 ? -12.043 0.084 -9.755 1.00 97.94 113 VAL A N 1
ATOM 844 C CA . VAL A 1 113 ? -11.067 0.968 -9.116 1.00 97.94 113 VAL A CA 1
ATOM 845 C C . VAL A 1 113 ? -10.042 1.417 -10.145 1.00 97.94 113 VAL A C 1
ATOM 847 O O . VAL A 1 113 ? -9.402 0.605 -10.817 1.00 97.94 113 VAL A O 1
ATOM 850 N N . ASN A 1 114 ? -9.820 2.725 -10.220 1.00 97.81 114 ASN A N 1
ATOM 851 C CA . ASN A 1 114 ? -8.758 3.294 -11.031 1.00 97.81 114 ASN A CA 1
ATOM 852 C C . ASN A 1 114 ? -7.396 3.069 -10.351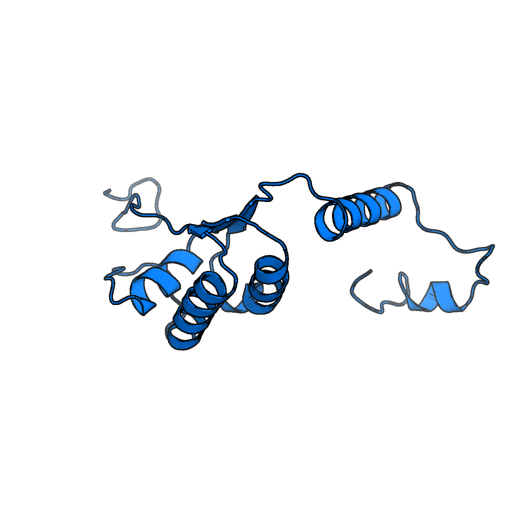 1.00 97.81 114 ASN A C 1
ATOM 854 O O . ASN A 1 114 ? -6.968 3.843 -9.489 1.00 97.81 114 ASN A O 1
ATOM 858 N N . LEU A 1 115 ? -6.733 1.971 -10.718 1.00 97.19 115 LEU A N 1
ATOM 859 C CA . LEU A 1 115 ? -5.378 1.657 -10.278 1.00 97.19 115 LEU A CA 1
ATOM 860 C C . LEU A 1 115 ? -4.3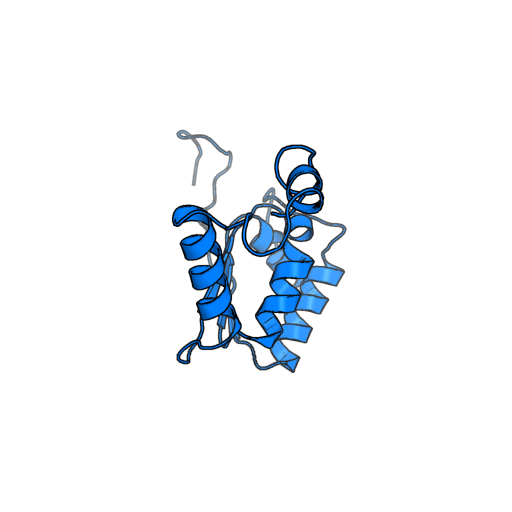56 2.466 -11.086 1.00 97.19 115 LEU A C 1
ATOM 862 O O . LEU A 1 115 ? -4.168 2.240 -12.280 1.00 97.19 115 LEU A O 1
ATOM 866 N N . VAL A 1 116 ? -3.657 3.373 -10.411 1.00 96.50 116 VAL A N 1
ATOM 867 C CA . VAL A 1 116 ? -2.637 4.244 -10.996 1.00 96.50 116 VAL A CA 1
ATOM 868 C C . VAL A 1 116 ? -1.249 3.738 -10.614 1.00 96.50 116 VAL A C 1
ATOM 870 O O . VAL A 1 116 ? -0.904 3.634 -9.433 1.00 96.50 116 VAL A O 1
ATOM 873 N N . LEU A 1 117 ? -0.443 3.457 -11.636 1.00 93.69 117 LEU A N 1
ATOM 874 C CA . LEU A 1 117 ? 0.978 3.130 -11.529 1.00 93.69 117 LEU A CA 1
ATOM 875 C C . LEU A 1 117 ? 1.803 4.238 -12.194 1.00 93.69 117 LEU A C 1
ATOM 877 O O . LEU A 1 117 ? 1.321 4.910 -13.107 1.00 93.69 117 LEU A O 1
ATOM 881 N N . ALA A 1 118 ? 3.048 4.421 -11.753 1.00 87.19 118 ALA A N 1
ATOM 882 C CA . ALA A 1 118 ? 3.962 5.372 -12.380 1.00 87.19 118 ALA A CA 1
ATOM 883 C C . ALA A 1 118 ? 4.237 4.988 -13.847 1.00 87.19 118 ALA A C 1
ATOM 885 O O . ALA A 1 118 ? 4.524 3.828 -14.147 1.00 87.19 118 ALA A O 1
ATOM 886 N N . THR A 1 119 ? 4.154 5.964 -14.752 1.00 89.00 119 THR A N 1
ATOM 887 C CA . THR A 1 119 ? 4.428 5.787 -16.190 1.00 89.00 119 THR A CA 1
ATOM 888 C C . THR A 1 119 ? 5.883 6.056 -16.557 1.00 89.00 119 THR A C 1
ATOM 890 O O . THR A 1 119 ? 6.350 5.625 -17.608 1.00 89.00 119 THR A O 1
ATOM 893 N N . ASP A 1 120 ? 6.595 6.773 -15.696 1.00 91.38 120 ASP A N 1
ATOM 894 C CA . ASP A 1 120 ? 7.994 7.139 -15.826 1.00 91.38 120 ASP A CA 1
ATOM 895 C C . ASP A 1 120 ? 8.711 7.004 -14.476 1.00 91.38 120 ASP A C 1
ATOM 897 O O . ASP A 1 120 ? 8.104 6.879 -13.410 1.00 91.38 120 ASP A O 1
ATOM 901 N N . ALA A 1 121 ? 10.039 6.976 -14.529 1.00 92.06 121 ALA A N 1
ATOM 902 C CA . ALA A 1 121 ? 10.884 6.965 -13.349 1.00 92.06 121 ALA A CA 1
ATOM 903 C C . ALA A 1 121 ? 12.201 7.668 -13.665 1.00 92.06 121 ALA A C 1
ATOM 905 O O . ALA A 1 121 ? 12.729 7.564 -14.773 1.00 92.06 121 ALA A O 1
ATOM 906 N N . LYS A 1 122 ? 12.760 8.352 -12.665 1.00 92.88 122 LYS A N 1
ATOM 907 C CA . LYS A 1 122 ? 14.141 8.821 -12.730 1.00 92.88 122 LYS A CA 1
ATOM 908 C C . LYS A 1 122 ? 15.058 7.661 -12.363 1.00 92.88 122 LYS A C 1
ATOM 910 O O . LYS A 1 122 ? 14.967 7.136 -11.254 1.00 92.88 122 LYS A O 1
ATOM 915 N N . LEU A 1 123 ? 15.905 7.264 -13.302 1.00 94.12 123 LEU A N 1
ATOM 916 C CA . LEU A 1 123 ? 16.809 6.129 -13.154 1.00 94.12 123 LEU A CA 1
ATOM 917 C C . LEU A 1 123 ? 18.226 6.618 -12.864 1.00 94.12 123 LEU A C 1
ATOM 919 O O . LEU A 1 123 ? 18.546 7.778 -13.111 1.00 94.12 123 LEU A O 1
ATOM 923 N N . ALA A 1 124 ? 19.044 5.735 -12.304 1.00 96.44 124 ALA A N 1
ATOM 924 C CA . ALA A 1 124 ? 20.470 5.952 -12.136 1.00 96.44 124 ALA A CA 1
ATOM 925 C C . ALA A 1 124 ? 21.212 4.611 -12.155 1.00 96.44 124 ALA A C 1
ATOM 927 O O . ALA A 1 124 ? 20.603 3.561 -11.938 1.00 96.44 124 ALA A O 1
ATOM 928 N N . ASP A 1 125 ? 22.524 4.645 -12.377 1.00 96.38 125 ASP A N 1
ATOM 929 C CA . ASP A 1 125 ? 23.392 3.461 -12.324 1.00 96.38 125 ASP A CA 1
ATOM 930 C C . ASP A 1 125 ? 23.683 2.957 -10.895 1.00 96.38 125 ASP A C 1
ATOM 932 O O . ASP A 1 125 ? 24.158 1.836 -10.717 1.00 96.38 125 ASP A O 1
ATOM 936 N N . SER A 1 126 ? 23.397 3.763 -9.866 1.00 95.62 126 SER A N 1
ATOM 937 C CA . SER A 1 126 ? 23.591 3.408 -8.457 1.00 95.62 126 SER A CA 1
ATOM 938 C C . SER A 1 126 ? 22.720 4.244 -7.507 1.00 95.62 126 SER A C 1
ATOM 940 O O . SER A 1 126 ? 22.246 5.325 -7.853 1.00 95.62 126 SER A O 1
ATOM 942 N N . PHE A 1 127 ? 22.512 3.761 -6.276 1.00 93.06 127 PHE A N 1
ATOM 943 C CA . PHE A 1 127 ? 21.843 4.526 -5.214 1.00 93.06 127 PHE A CA 1
ATOM 944 C C . PHE A 1 127 ? 22.864 5.394 -4.460 1.00 93.06 127 PHE A C 1
ATOM 946 O O . PHE A 1 127 ? 23.266 5.082 -3.340 1.00 93.06 127 PHE A O 1
ATOM 953 N N . SER A 1 128 ? 23.331 6.455 -5.121 1.00 95.62 128 SER A N 1
ATOM 954 C CA . SER A 1 128 ? 24.330 7.400 -4.609 1.00 95.62 128 SER A CA 1
ATOM 955 C C . SER A 1 128 ? 24.032 8.822 -5.090 1.00 95.62 128 SER A C 1
ATOM 957 O O . SER A 1 128 ? 23.436 9.010 -6.148 1.00 95.62 128 SER A O 1
ATOM 959 N N . ASN A 1 129 ? 24.492 9.827 -4.341 1.00 95.88 129 ASN A N 1
ATOM 960 C CA . ASN A 1 129 ? 24.405 11.230 -4.758 1.00 95.88 129 ASN A CA 1
ATOM 961 C C . ASN A 1 129 ? 25.223 11.518 -6.030 1.00 95.88 129 ASN A C 1
ATOM 963 O O . ASN A 1 129 ? 24.883 12.438 -6.767 1.00 95.88 129 ASN A O 1
ATOM 967 N N . ASP A 1 130 ? 26.264 10.721 -6.289 1.00 96.75 130 ASP A N 1
ATOM 968 C CA . ASP A 1 130 ? 27.172 10.873 -7.436 1.00 96.75 130 ASP A CA 1
ATOM 969 C C . ASP A 1 130 ? 26.783 9.990 -8.638 1.00 96.75 130 ASP A C 1
ATOM 971 O O . ASP A 1 130 ? 27.545 9.864 -9.600 1.00 96.75 130 ASP A O 1
ATOM 975 N N . ALA A 1 131 ? 25.625 9.328 -8.572 1.00 96.38 131 ALA A N 1
ATOM 976 C CA . ALA A 1 131 ? 25.168 8.404 -9.602 1.00 96.38 131 ALA A CA 1
ATOM 977 C C . ALA A 1 131 ? 24.851 9.120 -10.924 1.00 96.38 131 ALA A C 1
ATOM 979 O O . ALA A 1 131 ? 24.399 10.270 -10.944 1.00 96.38 131 ALA A O 1
ATOM 980 N N . LYS A 1 132 ? 25.042 8.419 -12.045 1.00 94.75 132 LYS A N 1
ATOM 981 C CA . LYS A 1 132 ? 24.686 8.936 -13.373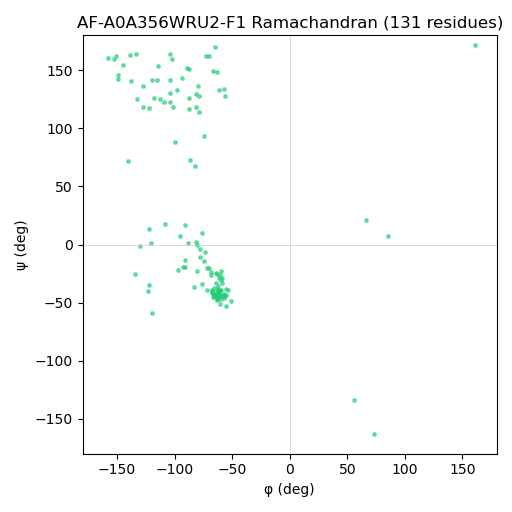 1.00 94.75 132 LYS A CA 1
ATOM 982 C C . LYS A 1 132 ? 23.236 8.595 -13.680 1.00 94.75 132 LYS A C 1
ATOM 984 O O . LYS A 1 132 ? 22.867 7.425 -13.603 1.00 94.75 132 LYS A O 1
ATOM 989 N N . THR A 1 133 ? 22.450 9.613 -14.032 1.00 91.62 133 THR A N 1
ATOM 990 C CA . THR A 1 133 ? 21.007 9.523 -14.317 1.00 91.62 133 THR A CA 1
ATOM 991 C C . THR A 1 133 ? 20.698 9.624 -15.796 1.00 91.62 133 THR A C 1
ATOM 993 O O . THR A 1 133 ? 21.324 10.509 -16.426 1.00 91.62 133 THR A O 1
#

Radius of gyration: 19.86 Å; Cα contacts (8 Å, |Δi|>4): 142; chains: 1; bounding box: 45×26×54 Å

Mean predicted aligned error: 5.19 Å